Protein AF-A0AAD5N7W8-F1 (afdb_monomer)

Foldseek 3Di:
DPPVVVVVVVVVVVVPDDDCPDPPDPDPDDPLRVLCVVLVVVVVVDVLEAEEEACVAPNCDPVVSNHCVCVVPHCVRYPHDPPQLLVVVVVCVVSVVVVGHYDYDYNDVVCVVVND

Solvent-accessible surface area (backbone atoms only — not comparable to full-atom values): 6811 Å² total; per-residue (Å²): 131,72,73,70,58,58,60,54,49,60,59,48,57,76,70,60,81,73,78,76,77,66,78,69,80,84,65,93,65,52,73,51,57,50,52,29,48,55,51,53,53,45,47,70,73,34,88,52,35,29,42,37,20,57,47,36,26,96,62,26,16,92,81,50,41,42,52,65,47,28,82,73,60,32,70,91,32,27,33,64,43,73,102,41,58,42,59,54,51,52,48,39,54,52,39,39,75,74,70,36,44,61,44,79,50,68,95,46,78,79,52,54,70,66,48,112

Mean predicted aligned error: 13.5 Å

pLDDT: mean 72.74, std 16.16, range [38.75, 92.56]

Structure (mmCIF, N/CA/C/O backbone):
data_AF-A0AAD5N7W8-F1
#
_entry.id   AF-A0AAD5N7W8-F1
#
loop_
_atom_site.group_PDB
_atom_site.id
_atom_site.type_symbol
_atom_site.label_atom_id
_atom_site.label_alt_id
_atom_site.label_comp_id
_atom_site.label_asym_id
_atom_site.label_entity_id
_atom_site.label_seq_id
_atom_site.pdbx_PDB_ins_code
_atom_site.Cartn_x
_atom_site.Cartn_y
_atom_site.Cartn_z
_atom_site.occupancy
_atom_site.B_iso_or_equiv
_atom_site.auth_seq_id
_atom_site.auth_comp_id
_atom_site.auth_asym_id
_atom_site.auth_atom_id
_atom_site.pdbx_PDB_model_num
ATOM 1 N N . MET A 1 1 ? -25.990 48.735 -13.768 1.00 51.66 1 MET A N 1
ATOM 2 C CA . MET A 1 1 ? -26.069 49.042 -12.318 1.00 51.66 1 MET A CA 1
ATOM 3 C C . MET A 1 1 ? -25.930 47.804 -11.408 1.00 51.66 1 MET A C 1
ATOM 5 O O . MET A 1 1 ? -25.816 47.982 -10.207 1.00 51.66 1 MET A O 1
ATOM 9 N N . ALA A 1 2 ? -25.841 46.571 -11.940 1.00 46.88 2 ALA A N 1
ATOM 10 C CA . ALA A 1 2 ? -25.776 45.332 -11.143 1.00 46.88 2 ALA A CA 1
ATOM 11 C C . ALA A 1 2 ? -24.362 44.887 -10.687 1.00 46.88 2 ALA A C 1
ATOM 13 O O . ALA A 1 2 ? -24.236 44.164 -9.708 1.00 46.88 2 ALA A O 1
ATOM 14 N N . LEU A 1 3 ? -23.282 45.349 -11.328 1.00 42.41 3 LEU A N 1
ATOM 15 C CA . LEU A 1 3 ? -21.916 44.881 -11.018 1.00 42.41 3 LEU A CA 1
ATOM 16 C C . LEU A 1 3 ? -21.254 45.572 -9.810 1.00 42.41 3 LEU A C 1
ATOM 18 O O . LEU A 1 3 ? -20.342 45.014 -9.212 1.00 42.41 3 LEU A O 1
ATOM 22 N N . ARG A 1 4 ? -21.725 46.758 -9.394 1.00 45.25 4 ARG A N 1
ATOM 23 C CA . ARG A 1 4 ? -21.166 47.457 -8.214 1.00 45.25 4 ARG A CA 1
ATOM 24 C C . ARG A 1 4 ? -21.665 46.889 -6.880 1.00 45.25 4 ARG A C 1
ATOM 26 O O . ARG A 1 4 ? -21.000 47.080 -5.867 1.00 45.25 4 ARG A O 1
ATOM 33 N N . ASN A 1 5 ? -22.788 46.168 -6.878 1.00 38.75 5 ASN A N 1
ATOM 34 C CA . ASN A 1 5 ? -23.354 45.585 -5.658 1.00 38.75 5 ASN A CA 1
ATOM 35 C C . ASN A 1 5 ? -22.706 44.249 -5.271 1.00 38.75 5 ASN A C 1
ATOM 37 O O . ASN A 1 5 ? -22.597 43.968 -4.083 1.00 38.75 5 ASN A O 1
ATOM 41 N N . CYS A 1 6 ? -22.194 43.473 -6.232 1.00 45.00 6 CYS A N 1
ATOM 42 C CA . CYS A 1 6 ? -21.524 42.203 -5.934 1.00 45.00 6 CYS A CA 1
ATOM 43 C C . CYS A 1 6 ? -20.206 42.413 -5.163 1.00 45.00 6 CYS A C 1
ATOM 45 O O . CYS A 1 6 ? -19.886 41.668 -4.244 1.00 45.00 6 CYS A O 1
ATOM 47 N N . MET A 1 7 ? -19.463 43.477 -5.485 1.00 46.81 7 MET A N 1
ATOM 48 C CA . MET A 1 7 ? -18.146 43.737 -4.891 1.00 46.81 7 MET A CA 1
ATOM 49 C C . MET A 1 7 ? -18.230 44.287 -3.456 1.00 46.81 7 MET A C 1
ATOM 51 O O . MET A 1 7 ? -17.344 44.031 -2.646 1.00 46.81 7 MET A O 1
ATOM 55 N N . ARG A 1 8 ? -19.315 44.996 -3.103 1.00 48.53 8 ARG A N 1
ATOM 56 C CA . ARG A 1 8 ? -19.573 45.415 -1.711 1.00 48.53 8 ARG A CA 1
ATOM 57 C C . ARG A 1 8 ? -19.991 44.253 -0.813 1.00 48.53 8 ARG A C 1
ATOM 59 O O . ARG A 1 8 ? -19.653 44.281 0.364 1.00 48.53 8 ARG A O 1
ATOM 66 N N . PHE A 1 9 ? -20.677 43.252 -1.365 1.00 44.78 9 PHE A N 1
ATOM 67 C CA . PHE A 1 9 ? -21.088 42.062 -0.622 1.00 44.78 9 PHE A CA 1
ATOM 68 C C . PHE A 1 9 ? -19.856 41.262 -0.161 1.00 44.78 9 PHE A C 1
ATOM 70 O O . PHE A 1 9 ? -19.628 41.128 1.035 1.00 44.78 9 PHE A O 1
ATOM 77 N N . VAL A 1 10 ? -18.941 40.934 -1.087 1.00 55.44 10 VAL A N 1
ATOM 78 C CA . VAL A 1 10 ? -17.695 40.197 -0.772 1.00 55.44 10 VAL A CA 1
ATOM 79 C C . VAL A 1 10 ? -16.832 40.902 0.287 1.00 55.44 10 VAL A C 1
ATOM 81 O O . VAL A 1 10 ? -16.270 40.258 1.171 1.00 55.44 10 VAL A O 1
ATOM 84 N N . VAL A 1 11 ? -16.725 42.235 0.232 1.00 54.94 11 VAL A N 1
ATOM 85 C CA . VAL A 1 11 ? -15.929 43.005 1.209 1.00 54.94 11 VAL A CA 1
ATOM 86 C C . VAL A 1 11 ? -16.609 43.072 2.586 1.00 54.94 11 VAL A C 1
ATOM 88 O O . VAL A 1 11 ? -15.919 43.210 3.597 1.00 54.94 11 VAL A O 1
ATOM 91 N N . SER A 1 12 ? -17.940 42.953 2.644 1.00 43.91 12 SER A N 1
ATOM 92 C CA . SER A 1 12 ? -18.703 42.931 3.895 1.00 43.91 12 SER A CA 1
ATOM 93 C C . SER A 1 12 ? -18.526 41.606 4.646 1.00 43.91 12 SER A C 1
ATOM 95 O O . SER A 1 12 ? -18.186 41.641 5.829 1.00 43.91 12 SER A O 1
ATOM 97 N N . GLU A 1 13 ? -18.644 40.450 3.975 1.00 48.38 13 GLU A N 1
ATOM 98 C CA . GLU A 1 13 ? -18.424 39.135 4.614 1.00 48.38 13 GLU A CA 1
ATOM 99 C C . GLU A 1 13 ? -16.988 38.945 5.131 1.00 48.38 13 GLU A C 1
ATOM 101 O O . GLU A 1 13 ? -16.782 38.300 6.159 1.00 48.38 13 GLU A O 1
ATOM 106 N N . LEU A 1 14 ? -15.987 39.543 4.475 1.00 52.72 14 LEU A N 1
ATOM 107 C CA . LEU A 1 14 ? -14.594 39.506 4.943 1.00 52.72 14 LEU A CA 1
ATOM 108 C C . LEU A 1 14 ? -14.370 40.267 6.260 1.00 52.72 14 LEU A C 1
ATOM 110 O O . LEU A 1 14 ? -13.369 40.031 6.937 1.00 52.72 14 LEU A O 1
ATOM 114 N N . ARG A 1 15 ? -15.273 41.184 6.632 1.00 52.69 15 ARG A N 1
ATOM 115 C CA . ARG A 1 15 ? -15.162 41.978 7.867 1.00 52.69 15 ARG A CA 1
ATOM 116 C C . ARG A 1 15 ? -15.969 41.412 9.031 1.00 52.69 15 ARG A C 1
ATOM 118 O O . ARG A 1 15 ? -15.644 41.717 10.176 1.00 52.69 15 ARG A O 1
ATOM 125 N N . SER A 1 16 ? -16.963 40.566 8.779 1.00 53.69 16 SER A N 1
ATOM 126 C CA . SER A 1 16 ? -17.805 39.977 9.822 1.00 53.69 16 SER A CA 1
ATOM 127 C C . SER A 1 16 ? -17.514 38.488 1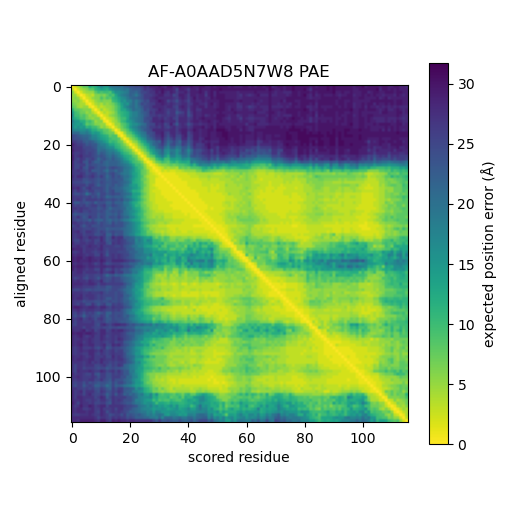0.023 1.00 53.69 16 SER A C 1
ATOM 129 O O . SER A 1 16 ? -18.267 37.627 9.583 1.00 53.69 16 SER A O 1
ATOM 131 N N . GLY A 1 17 ? -16.425 38.195 10.741 1.00 53.44 17 GLY A N 1
ATOM 132 C CA . GLY A 1 17 ? -16.410 37.119 11.743 1.00 53.44 17 GLY A CA 1
ATOM 133 C C . GLY A 1 17 ? -16.734 35.690 11.290 1.00 53.44 17 GLY A C 1
ATOM 134 O O . GLY A 1 17 ? -17.332 34.941 12.060 1.00 53.44 17 GLY A O 1
ATOM 135 N N . GLY A 1 18 ? -16.318 35.282 10.091 1.00 42.72 18 GLY A N 1
ATOM 136 C CA . GLY A 1 18 ? -16.358 33.879 9.676 1.00 42.72 18 GLY A CA 1
ATOM 137 C C . GLY A 1 18 ? -15.372 33.042 10.493 1.00 42.72 18 GLY A C 1
ATOM 138 O O . GLY A 1 18 ? -14.161 33.132 10.298 1.00 42.72 18 GLY A O 1
ATOM 139 N N . SER A 1 19 ? -15.902 32.259 11.433 1.00 50.56 19 SER A N 1
ATOM 140 C CA . SER A 1 19 ? -15.192 31.268 12.245 1.00 50.56 19 SER A CA 1
ATOM 141 C C . SER A 1 19 ? -14.129 30.528 11.425 1.00 50.56 19 SER A C 1
ATOM 143 O O . SER A 1 19 ? -14.443 29.745 10.527 1.00 50.56 19 SER A O 1
ATOM 145 N N . ARG A 1 20 ? -12.853 30.775 11.750 1.00 48.44 20 ARG A N 1
ATOM 146 C CA . ARG A 1 20 ? -11.735 29.936 11.319 1.00 48.44 20 ARG A CA 1
ATOM 147 C C . ARG A 1 20 ? -11.934 28.570 11.972 1.00 48.44 20 ARG A C 1
ATOM 149 O O . ARG A 1 20 ? -11.420 28.331 13.063 1.00 48.44 20 ARG A O 1
ATOM 156 N N . ARG A 1 21 ? -12.670 27.663 11.326 1.00 50.12 21 ARG A N 1
ATOM 157 C CA . ARG A 1 21 ? -12.418 26.235 11.540 1.00 50.12 21 ARG A CA 1
ATOM 158 C C . ARG A 1 21 ? -10.972 26.034 11.119 1.00 50.12 21 ARG A C 1
ATOM 160 O O . ARG A 1 21 ? -10.651 26.170 9.943 1.00 50.12 21 ARG A O 1
ATOM 167 N N . GLY A 1 22 ? -10.103 25.910 12.117 1.00 41.34 22 GLY A N 1
ATOM 168 C CA . GLY A 1 22 ? -8.668 25.894 11.920 1.00 41.34 22 GLY A CA 1
ATOM 169 C C . GLY A 1 22 ? -8.307 24.841 10.887 1.00 41.34 22 GLY A C 1
ATOM 170 O O . GLY A 1 22 ? -8.680 23.681 11.037 1.00 41.34 22 GLY A O 1
ATOM 171 N N . LEU A 1 23 ? -7.539 25.237 9.870 1.00 56.34 23 LEU A N 1
ATOM 172 C CA . LEU A 1 23 ? -6.513 24.322 9.402 1.00 56.34 23 LEU A CA 1
ATOM 173 C C . LEU A 1 23 ? -5.701 23.995 10.654 1.00 56.34 23 LEU A C 1
ATOM 175 O O . LEU A 1 23 ? -5.057 24.885 11.220 1.00 56.34 23 LEU A O 1
ATOM 179 N N . ALA A 1 24 ? -5.860 22.770 11.158 1.00 54.06 24 ALA A N 1
ATOM 180 C CA . ALA A 1 24 ? -5.012 22.245 12.212 1.00 54.06 24 ALA A CA 1
ATOM 181 C C . ALA A 1 24 ? -3.559 22.563 11.840 1.00 54.06 24 ALA A C 1
ATOM 183 O O . ALA A 1 24 ? -3.213 22.548 10.658 1.00 54.06 24 ALA A O 1
ATOM 184 N N . SER A 1 25 ? -2.777 22.968 12.840 1.00 49.31 25 SER A N 1
ATOM 185 C CA . SER A 1 25 ? -1.414 23.482 12.713 1.00 49.31 25 SER A CA 1
ATOM 186 C C . SER A 1 25 ? -0.679 22.891 11.510 1.00 49.31 25 SER A C 1
ATOM 188 O O . SER A 1 25 ? -0.397 21.697 11.481 1.00 49.31 25 SER A O 1
ATOM 190 N N . ALA A 1 26 ? -0.364 23.728 10.517 1.00 60.59 26 ALA A N 1
ATOM 191 C CA . ALA A 1 26 ? 0.550 23.355 9.446 1.00 60.59 26 ALA A CA 1
ATOM 192 C C . ALA A 1 26 ? 1.938 23.175 10.074 1.00 60.59 26 ALA A C 1
ATOM 194 O O . ALA A 1 26 ? 2.756 24.094 10.109 1.00 60.59 26 ALA A O 1
ATOM 195 N N . GLN A 1 27 ? 2.157 22.014 10.688 1.00 65.69 27 GLN A N 1
ATOM 196 C CA . GLN A 1 27 ? 3.466 21.599 11.144 1.00 65.69 27 GLN A CA 1
ATOM 197 C C . GLN A 1 27 ? 4.335 21.466 9.897 1.00 65.69 27 GLN A C 1
ATOM 199 O O . GLN A 1 27 ? 3.882 20.965 8.868 1.00 65.69 27 GLN A O 1
ATOM 204 N N . ALA A 1 28 ? 5.571 21.952 9.969 1.00 69.56 28 ALA A N 1
ATOM 205 C CA . ALA A 1 28 ? 6.541 21.742 8.907 1.00 69.56 28 ALA A CA 1
ATOM 206 C C . ALA A 1 28 ? 6.869 20.242 8.848 1.00 69.56 28 ALA A C 1
ATOM 208 O O . ALA A 1 28 ? 7.730 19.755 9.576 1.00 69.56 28 ALA A O 1
ATOM 209 N N . LEU A 1 29 ? 6.120 19.506 8.029 1.00 79.38 29 LEU A N 1
ATOM 210 C CA . LEU A 1 29 ? 6.323 18.087 7.779 1.00 79.38 29 LEU A CA 1
ATOM 211 C C . LEU A 1 29 ? 7.257 17.924 6.586 1.00 79.38 29 LEU A C 1
ATOM 213 O O . LEU A 1 29 ? 7.168 18.655 5.596 1.00 79.38 29 LEU A O 1
ATOM 217 N N . THR A 1 30 ? 8.150 16.941 6.665 1.00 87.00 30 THR A N 1
ATOM 218 C CA . THR A 1 30 ? 8.868 16.512 5.466 1.00 87.00 30 THR A CA 1
ATOM 219 C C . THR A 1 30 ? 7.877 15.847 4.511 1.00 87.00 30 THR A C 1
ATOM 221 O O . THR A 1 30 ? 6.892 15.253 4.950 1.00 87.00 30 THR A O 1
ATOM 224 N N . VAL A 1 31 ? 8.136 15.902 3.200 1.00 84.75 31 VAL A N 1
ATOM 225 C CA . VAL A 1 31 ? 7.282 15.220 2.205 1.00 84.75 31 VAL A CA 1
ATOM 226 C C . VAL A 1 31 ? 7.161 13.724 2.522 1.00 84.75 31 VAL A C 1
ATOM 228 O O . VAL A 1 31 ? 6.090 13.148 2.381 1.00 84.75 31 VAL A O 1
ATOM 231 N N . ARG A 1 32 ? 8.231 13.116 3.050 1.00 81.38 32 ARG A N 1
ATOM 232 C CA . ARG A 1 32 ? 8.236 11.727 3.524 1.00 81.38 32 ARG A CA 1
ATOM 233 C C . ARG A 1 32 ? 7.224 11.491 4.647 1.00 81.38 32 ARG A C 1
ATOM 235 O O . ARG A 1 32 ? 6.468 10.529 4.584 1.00 81.38 32 ARG A O 1
ATOM 242 N N . ASP A 1 33 ? 7.212 12.351 5.663 1.00 82.88 33 ASP A N 1
ATOM 243 C CA . ASP A 1 33 ? 6.297 12.206 6.802 1.00 82.88 33 ASP A CA 1
ATOM 244 C C . ASP A 1 33 ? 4.845 12.486 6.397 1.00 82.88 33 ASP A C 1
ATOM 246 O O . ASP A 1 33 ? 3.937 11.820 6.884 1.00 82.88 33 ASP A O 1
ATOM 250 N N . ALA A 1 34 ? 4.627 13.417 5.464 1.00 86.06 34 ALA A N 1
ATOM 251 C CA . ALA A 1 34 ? 3.304 13.685 4.909 1.00 86.06 34 ALA A CA 1
ATOM 252 C C . ALA A 1 34 ? 2.753 12.480 4.123 1.00 86.06 34 ALA A C 1
ATOM 254 O O . ALA A 1 34 ? 1.592 12.116 4.297 1.00 86.06 34 ALA A O 1
ATOM 255 N N . LEU A 1 35 ? 3.585 11.825 3.302 1.00 85.94 35 LEU A N 1
ATOM 256 C CA . LEU A 1 35 ? 3.198 10.606 2.580 1.00 85.94 35 LEU A CA 1
ATOM 257 C C . LEU A 1 35 ? 2.909 9.443 3.536 1.00 85.94 35 LEU A C 1
ATOM 259 O O . LEU A 1 35 ? 1.915 8.747 3.358 1.00 85.94 35 LEU A O 1
ATOM 263 N N . ASN A 1 36 ? 3.733 9.261 4.572 1.00 88.69 36 ASN A N 1
ATOM 264 C CA . ASN A 1 36 ? 3.498 8.234 5.587 1.00 88.69 36 ASN A CA 1
ATOM 265 C C . ASN A 1 36 ? 2.159 8.445 6.314 1.00 88.69 36 ASN A C 1
ATOM 267 O O . ASN A 1 36 ? 1.400 7.493 6.460 1.00 88.69 36 ASN A O 1
ATOM 271 N N . GLN A 1 37 ? 1.845 9.685 6.710 1.00 88.19 37 GLN A N 1
ATOM 272 C CA . GLN A 1 37 ? 0.567 10.017 7.352 1.00 88.19 37 GLN A CA 1
ATOM 273 C C . GLN A 1 37 ? -0.620 9.744 6.427 1.00 88.19 37 GLN A C 1
ATOM 275 O O . GLN A 1 37 ? -1.578 9.108 6.851 1.00 88.19 37 GLN A O 1
ATOM 280 N N . ALA A 1 38 ? -0.535 10.149 5.157 1.00 88.75 38 ALA A N 1
ATOM 281 C CA . ALA A 1 38 ? -1.597 9.891 4.186 1.00 88.75 38 ALA A CA 1
ATOM 282 C C . ALA A 1 38 ? -1.843 8.385 3.981 1.00 88.75 38 ALA A C 1
ATOM 284 O O . ALA A 1 38 ? -2.989 7.939 3.939 1.00 88.75 38 ALA A O 1
ATOM 285 N N . LEU A 1 39 ? -0.773 7.587 3.891 1.00 88.69 39 LEU A N 1
ATOM 286 C CA . LEU A 1 39 ? -0.880 6.129 3.802 1.00 88.69 39 LEU A CA 1
ATOM 287 C C . LEU A 1 39 ? -1.484 5.528 5.072 1.00 88.69 39 LEU A C 1
ATOM 289 O O . LEU A 1 39 ? -2.333 4.644 4.982 1.00 88.69 39 LEU A O 1
ATOM 293 N N . ASP A 1 40 ? -1.071 6.008 6.245 1.00 90.81 40 ASP A N 1
ATOM 294 C CA . ASP A 1 40 ? -1.591 5.527 7.522 1.00 90.81 40 ASP A CA 1
ATOM 295 C C . ASP A 1 40 ? -3.093 5.812 7.677 1.00 90.81 40 ASP A C 1
ATOM 297 O O . ASP A 1 40 ? -3.853 4.936 8.093 1.00 90.81 40 ASP A O 1
ATOM 301 N N . GLU A 1 41 ? -3.531 7.011 7.292 1.00 91.25 41 GLU A N 1
ATOM 302 C CA . GLU A 1 41 ? -4.938 7.415 7.319 1.00 91.25 41 GLU A CA 1
ATOM 303 C C . GLU A 1 41 ? -5.802 6.543 6.399 1.00 91.25 41 GLU A C 1
ATOM 305 O O . GLU A 1 41 ? -6.853 6.056 6.826 1.00 91.25 41 GLU A O 1
ATOM 310 N N . GLU A 1 42 ? -5.357 6.280 5.167 1.00 91.75 42 GLU A N 1
ATOM 311 C CA . GLU A 1 42 ? -6.115 5.449 4.223 1.00 91.75 42 GLU A CA 1
ATOM 312 C C . GLU A 1 42 ? -6.107 3.961 4.604 1.00 91.75 42 GLU A C 1
ATOM 314 O O . GLU A 1 42 ? -7.145 3.301 4.513 1.00 91.75 42 GLU A O 1
ATOM 319 N N . LEU A 1 43 ? -4.985 3.433 5.109 1.00 89.81 43 LEU A N 1
ATOM 320 C CA . LEU A 1 43 ? -4.909 2.059 5.622 1.00 89.81 43 LEU A CA 1
ATOM 321 C C . LEU A 1 43 ? -5.824 1.847 6.837 1.00 89.81 43 LEU A C 1
ATOM 323 O O . LEU A 1 43 ? -6.406 0.766 6.994 1.00 89.81 43 LEU A O 1
ATOM 327 N N . GLN A 1 44 ? -5.969 2.871 7.680 1.00 91.88 44 GLN A N 1
ATOM 328 C CA . GLN A 1 44 ? -6.889 2.854 8.813 1.00 91.88 44 GLN A CA 1
ATOM 329 C C . GLN A 1 44 ? -8.353 2.983 8.374 1.00 91.88 44 GLN A C 1
ATOM 331 O O . GLN A 1 44 ? -9.230 2.356 8.972 1.00 91.88 44 GLN A O 1
ATOM 336 N N . ARG A 1 45 ? -8.625 3.809 7.360 1.00 92.50 45 ARG A N 1
ATOM 337 C CA .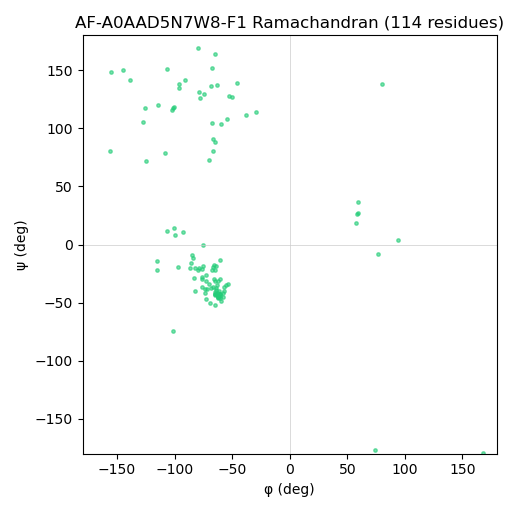 ARG A 1 45 ? -9.979 4.119 6.886 1.00 92.50 45 ARG A CA 1
ATOM 338 C C . ARG A 1 45 ? -10.617 2.968 6.115 1.00 92.50 45 ARG A C 1
ATOM 340 O O . ARG A 1 45 ? -11.814 2.732 6.283 1.00 92.50 45 ARG A O 1
ATOM 347 N N . ASP A 1 46 ? -9.854 2.293 5.261 1.00 92.00 46 ASP A N 1
ATOM 348 C CA . ASP A 1 46 ? -10.377 1.266 4.362 1.00 92.00 46 ASP A CA 1
ATOM 349 C C . ASP A 1 46 ? -9.608 -0.056 4.526 1.00 92.00 46 ASP A C 1
ATOM 351 O O . ASP A 1 46 ? -8.404 -0.112 4.254 1.00 92.00 46 ASP A O 1
ATOM 355 N N . PRO A 1 47 ? -10.277 -1.148 4.949 1.00 90.25 47 PRO A N 1
ATOM 356 C CA . PRO A 1 47 ? -9.631 -2.448 5.116 1.00 90.25 47 PRO A CA 1
ATOM 357 C C . PRO A 1 47 ? -9.150 -3.066 3.795 1.00 90.25 47 PRO A C 1
ATOM 359 O O . PRO A 1 47 ? -8.305 -3.957 3.829 1.00 90.25 47 PRO A O 1
ATOM 362 N N . ASN A 1 48 ? -9.651 -2.601 2.646 1.00 91.19 48 ASN A N 1
ATOM 363 C CA . ASN A 1 48 ? -9.269 -3.104 1.325 1.00 91.19 48 ASN A CA 1
ATOM 364 C C . ASN A 1 48 ? -8.001 -2.442 0.769 1.00 91.19 48 ASN A C 1
ATOM 366 O O . ASN A 1 48 ? -7.499 -2.872 -0.272 1.00 91.19 48 ASN A O 1
ATOM 370 N N . VAL A 1 49 ? -7.500 -1.383 1.417 1.00 92.56 49 VAL A N 1
ATOM 371 C CA . VAL A 1 49 ? -6.256 -0.715 1.014 1.00 92.56 49 VAL A CA 1
ATOM 372 C C . VAL A 1 49 ? -5.072 -1.531 1.498 1.00 92.56 49 VAL A C 1
ATOM 374 O O . VAL A 1 49 ? -5.026 -1.880 2.666 1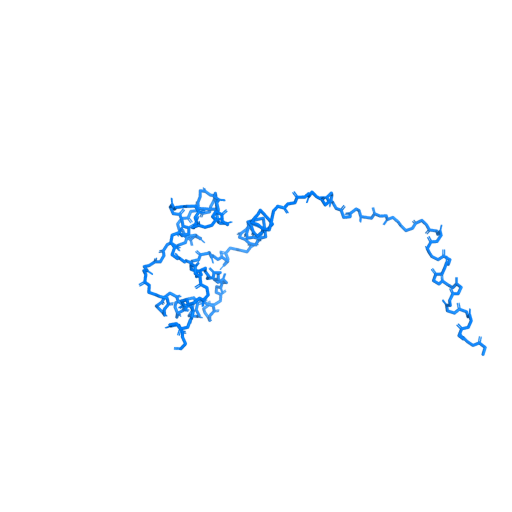.00 92.56 49 VAL A O 1
ATOM 377 N N . PHE A 1 50 ? -4.089 -1.828 0.664 1.00 90.19 50 PHE A N 1
ATOM 378 C CA . PHE A 1 50 ? -2.863 -2.488 1.119 1.00 90.19 50 PHE A CA 1
ATOM 379 C C . PHE A 1 50 ? -1.669 -1.975 0.320 1.00 90.19 50 PHE A C 1
ATOM 381 O O . PHE A 1 50 ? -1.831 -1.563 -0.824 1.00 90.19 50 PHE A O 1
ATOM 388 N N . LEU A 1 51 ? -0.489 -1.961 0.931 1.00 89.12 51 LEU A N 1
ATOM 389 C CA . LEU A 1 51 ? 0.763 -1.553 0.306 1.00 89.12 51 LEU A CA 1
ATOM 390 C C . LEU A 1 51 ? 1.506 -2.791 -0.194 1.00 89.12 51 LEU A C 1
ATOM 392 O O . LEU A 1 51 ? 1.637 -3.772 0.539 1.00 89.12 51 LEU A O 1
ATOM 396 N N . MET A 1 52 ? 2.015 -2.728 -1.418 1.00 86.31 52 MET A N 1
ATOM 397 C CA . MET A 1 52 ? 2.862 -3.760 -2.003 1.00 86.31 52 MET A CA 1
ATOM 398 C C . MET A 1 52 ? 4.020 -3.139 -2.777 1.00 86.31 52 MET A C 1
ATOM 400 O O . MET A 1 52 ? 3.841 -2.125 -3.451 1.00 86.31 52 MET A O 1
ATOM 404 N N . GLY A 1 53 ? 5.194 -3.747 -2.684 1.00 82.19 53 GLY A N 1
ATOM 405 C CA . GLY A 1 53 ? 6.386 -3.280 -3.381 1.00 82.19 53 GLY A CA 1
ATOM 406 C C . GLY A 1 53 ? 7.646 -3.972 -2.884 1.00 82.19 53 GLY A C 1
ATOM 407 O O . GLY A 1 53 ? 7.607 -4.829 -1.999 1.00 82.19 53 GLY A O 1
ATOM 408 N N . GLU A 1 54 ? 8.777 -3.597 -3.463 1.00 75.88 54 GLU A N 1
ATOM 409 C CA . GLU A 1 54 ? 10.076 -4.139 -3.073 1.00 75.88 54 GLU A CA 1
ATOM 410 C C . GLU A 1 54 ? 10.560 -3.489 -1.772 1.00 75.88 54 GLU A C 1
ATOM 412 O O . GLU A 1 54 ? 10.649 -2.265 -1.673 1.00 75.88 54 GLU A O 1
ATOM 417 N N . GLU A 1 55 ? 10.887 -4.315 -0.775 1.00 74.44 55 GLU A N 1
ATOM 418 C CA . GLU A 1 55 ? 11.455 -3.890 0.517 1.00 74.44 55 GLU A CA 1
ATOM 419 C C . GLU A 1 55 ? 10.574 -2.904 1.324 1.00 74.44 55 GLU A C 1
ATOM 421 O O . GLU A 1 55 ? 11.068 -2.117 2.139 1.00 74.44 55 GLU A O 1
ATOM 426 N N . VAL A 1 56 ? 9.253 -2.944 1.138 1.00 69.12 56 VAL A N 1
ATOM 427 C CA . VAL A 1 56 ? 8.288 -2.057 1.812 1.00 69.12 56 VAL A CA 1
ATOM 428 C C . VAL A 1 56 ? 7.953 -2.480 3.245 1.00 69.12 56 VAL A C 1
ATOM 430 O O . VAL A 1 56 ? 7.499 -1.635 4.025 1.00 69.12 56 VAL A O 1
ATOM 433 N N . ALA A 1 57 ? 8.152 -3.756 3.597 1.00 64.12 57 ALA A N 1
ATOM 434 C CA . ALA A 1 57 ? 7.665 -4.361 4.835 1.00 64.12 57 ALA A CA 1
ATOM 435 C C . ALA A 1 57 ? 8.763 -4.493 5.904 1.00 64.12 57 ALA A C 1
ATOM 437 O O . ALA A 1 57 ? 8.795 -3.709 6.857 1.00 64.12 57 ALA A O 1
ATOM 438 N N . LEU A 1 58 ? 9.692 -5.445 5.763 1.00 61.06 58 LEU A N 1
ATOM 439 C CA . LEU A 1 58 ? 10.705 -5.714 6.800 1.00 61.06 58 LEU A CA 1
ATOM 440 C C . LEU A 1 58 ? 11.824 -4.664 6.858 1.00 61.06 58 LEU A C 1
ATOM 442 O O . LEU A 1 58 ? 12.510 -4.554 7.876 1.00 61.06 58 LEU A O 1
ATOM 446 N N . TYR A 1 59 ? 11.995 -3.883 5.791 1.00 60.34 59 TYR A N 1
ATOM 447 C CA . TYR A 1 59 ? 13.055 -2.881 5.674 1.00 60.34 59 TYR A CA 1
ATOM 448 C C . TYR A 1 59 ? 12.586 -1.442 5.976 1.00 60.34 59 TYR A C 1
ATOM 450 O O . TYR A 1 59 ? 13.345 -0.492 5.794 1.00 60.34 59 TYR A O 1
ATOM 458 N N . ASP A 1 60 ? 11.346 -1.264 6.464 1.00 61.06 60 ASP A N 1
ATOM 459 C CA . ASP A 1 60 ? 10.705 0.048 6.697 1.00 61.06 60 ASP A CA 1
ATOM 460 C C . ASP A 1 60 ? 10.623 0.942 5.427 1.00 61.06 60 ASP A C 1
ATOM 462 O O . ASP A 1 60 ? 10.421 2.158 5.537 1.00 61.06 60 ASP A O 1
ATOM 466 N N . GLY A 1 61 ? 10.757 0.354 4.229 1.00 58.19 61 GLY A N 1
ATOM 467 C CA . GLY A 1 61 ? 10.808 1.040 2.936 1.00 58.19 61 GLY A CA 1
ATOM 468 C C . GLY A 1 61 ? 12.186 1.633 2.623 1.00 58.19 61 GLY A C 1
ATOM 469 O O . GLY A 1 61 ? 12.801 2.292 3.468 1.00 58.19 61 GLY A O 1
ATOM 470 N N . ALA A 1 62 ? 12.650 1.494 1.376 1.00 58.62 62 ALA A N 1
ATOM 471 C CA . ALA A 1 62 ? 13.960 1.987 0.921 1.00 58.62 62 ALA A CA 1
ATOM 472 C C . ALA A 1 62 ? 14.188 3.489 1.218 1.00 58.62 62 ALA A C 1
ATOM 474 O O . ALA A 1 62 ? 15.291 3.913 1.573 1.00 58.62 62 ALA A O 1
ATOM 475 N N . TYR A 1 63 ? 13.119 4.293 1.163 1.00 59.09 63 TYR A N 1
ATOM 476 C CA . TYR A 1 63 ? 13.131 5.730 1.478 1.00 59.09 63 TYR A CA 1
ATOM 477 C C . TYR A 1 63 ? 12.463 6.088 2.813 1.00 59.09 63 TYR A C 1
ATOM 479 O O . TYR A 1 63 ? 12.234 7.267 3.102 1.00 59.09 63 TYR A O 1
ATOM 487 N N . LYS A 1 64 ? 12.156 5.093 3.654 1.00 69.69 64 LYS A N 1
ATOM 488 C CA . LYS A 1 64 ? 11.466 5.258 4.944 1.00 69.69 64 LYS A CA 1
ATOM 489 C C . LYS A 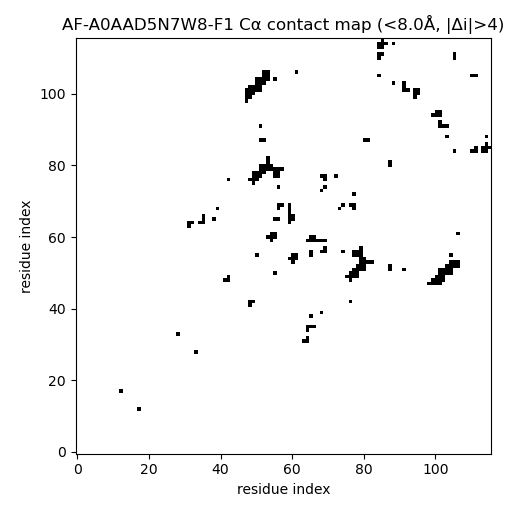1 64 ? 10.082 5.907 4.831 1.00 69.69 64 LYS A C 1
ATOM 491 O O . LYS A 1 64 ? 9.646 6.573 5.774 1.00 69.69 64 LYS A O 1
ATOM 496 N N . VAL A 1 65 ? 9.413 5.778 3.684 1.00 73.00 65 VAL A N 1
ATOM 497 C CA . VAL A 1 65 ? 8.056 6.309 3.456 1.00 73.00 65 VAL A CA 1
ATOM 498 C C . VAL A 1 65 ? 7.012 5.422 4.137 1.00 73.00 65 VAL A C 1
ATOM 500 O O . VAL A 1 65 ? 6.082 5.945 4.738 1.00 73.00 65 VAL A O 1
ATOM 503 N N . SER A 1 66 ? 7.207 4.101 4.156 1.00 75.06 66 SER A N 1
ATOM 504 C CA . SER A 1 66 ? 6.314 3.127 4.802 1.00 75.06 66 SER A CA 1
ATOM 505 C C . SER A 1 66 ? 6.691 2.788 6.254 1.00 75.06 66 SER A C 1
ATOM 507 O O . SER A 1 66 ? 6.128 1.868 6.852 1.00 75.06 66 SER A O 1
ATOM 509 N N . LYS A 1 67 ? 7.621 3.547 6.852 1.00 78.12 67 LYS A N 1
ATOM 510 C CA . LYS A 1 67 ? 8.177 3.275 8.183 1.00 78.12 67 LYS A CA 1
ATOM 511 C C . LYS A 1 67 ? 7.083 3.040 9.230 1.00 78.12 67 LYS A C 1
ATOM 513 O O . LYS A 1 67 ? 6.216 3.891 9.434 1.00 78.12 67 LYS A O 1
ATOM 518 N N . GLY A 1 68 ? 7.168 1.915 9.938 1.00 81.00 68 GLY A N 1
ATOM 519 C CA . GLY A 1 68 ? 6.260 1.560 11.032 1.00 81.00 68 GLY A CA 1
ATOM 520 C C . GLY A 1 68 ? 4.873 1.058 10.610 1.00 81.00 68 GLY A C 1
ATOM 521 O O . GLY A 1 68 ? 4.152 0.544 11.470 1.00 81.00 68 GLY A O 1
ATOM 522 N N . LEU A 1 69 ? 4.508 1.125 9.322 1.00 82.44 69 LEU A N 1
ATOM 523 C CA . LEU A 1 69 ? 3.218 0.620 8.832 1.00 82.44 69 LEU A CA 1
ATOM 524 C C . LEU A 1 69 ? 3.151 -0.908 8.914 1.00 82.44 69 LEU A C 1
ATOM 526 O O . LEU A 1 69 ? 2.124 -1.450 9.322 1.00 82.44 69 LEU A O 1
ATOM 530 N N . PHE A 1 70 ? 4.259 -1.605 8.634 1.00 83.06 70 PHE A N 1
ATOM 531 C CA . PHE A 1 70 ? 4.339 -3.063 8.769 1.00 83.06 70 PHE A CA 1
ATOM 532 C C . PHE A 1 70 ? 4.031 -3.522 10.197 1.00 83.06 70 PHE A C 1
ATOM 534 O O . PHE A 1 70 ? 3.218 -4.414 10.416 1.00 83.06 70 PHE A O 1
ATOM 541 N N . LYS A 1 71 ? 4.603 -2.846 11.198 1.00 83.00 71 LYS A N 1
ATOM 542 C CA . LYS A 1 71 ? 4.346 -3.156 12.610 1.00 83.00 71 LYS A CA 1
ATOM 543 C C . LYS A 1 71 ? 2.896 -2.870 13.027 1.00 83.00 71 LYS A C 1
ATOM 545 O O . LYS A 1 71 ? 2.399 -3.522 13.942 1.00 83.00 71 LYS A O 1
ATOM 550 N N . LYS A 1 72 ? 2.238 -1.889 12.398 1.00 86.12 72 LYS A N 1
ATOM 551 C CA . LYS A 1 72 ? 0.864 -1.472 12.725 1.00 86.12 72 LYS A CA 1
ATOM 552 C C . LYS A 1 72 ? -0.196 -2.367 12.073 1.00 86.12 72 LYS A C 1
ATOM 554 O O . LYS A 1 72 ? -1.185 -2.681 12.729 1.00 86.12 72 LYS A O 1
ATOM 559 N N . TYR A 1 73 ? 0.008 -2.777 10.820 1.00 87.38 73 TYR A N 1
ATOM 560 C CA . TYR A 1 73 ? -1.007 -3.479 10.021 1.00 87.38 73 TYR A CA 1
ATOM 561 C C . TYR A 1 73 ? -0.650 -4.924 9.645 1.00 87.38 73 TYR A C 1
ATOM 563 O O . TYR A 1 73 ? -1.534 -5.681 9.243 1.00 87.38 73 TYR A O 1
ATOM 571 N N . GLY A 1 74 ? 0.611 -5.324 9.810 1.00 85.69 74 GLY A N 1
ATOM 572 C CA . GLY A 1 74 ? 1.091 -6.679 9.559 1.00 85.69 74 GLY A CA 1
ATOM 573 C C . GLY A 1 74 ? 1.218 -7.056 8.081 1.00 85.69 74 GLY A C 1
ATOM 574 O O . GLY A 1 74 ? 0.961 -6.270 7.167 1.00 85.69 74 GLY A O 1
ATOM 575 N N . GLU A 1 75 ? 1.591 -8.317 7.868 1.00 84.12 75 GLU A N 1
ATOM 576 C CA . GLU A 1 75 ? 1.934 -8.909 6.565 1.00 84.12 75 GLU A CA 1
ATOM 577 C C . GLU A 1 75 ? 0.764 -8.967 5.574 1.00 84.12 75 GLU A C 1
ATOM 579 O O . GLU A 1 75 ? 0.976 -9.027 4.371 1.00 84.12 75 GLU A O 1
ATOM 584 N N . GLN A 1 76 ? -0.485 -8.927 6.048 1.00 84.12 76 GLN A N 1
ATOM 585 C CA . GLN A 1 76 ? -1.658 -8.952 5.162 1.00 84.12 76 GLN A CA 1
ATOM 586 C C . GLN A 1 76 ? -1.912 -7.613 4.463 1.00 84.12 76 GLN A C 1
ATOM 588 O O . GLN A 1 76 ? -2.635 -7.561 3.471 1.00 84.12 76 GLN A O 1
ATOM 593 N N . ARG A 1 77 ? -1.376 -6.521 5.015 1.00 87.62 77 ARG A N 1
ATOM 594 C CA . ARG A 1 77 ? -1.644 -5.155 4.550 1.00 87.62 77 ARG A CA 1
ATOM 595 C C . ARG A 1 77 ? -0.406 -4.479 3.986 1.00 87.62 77 ARG A C 1
ATOM 597 O O . ARG A 1 77 ? -0.561 -3.531 3.228 1.00 87.62 77 ARG A O 1
ATOM 604 N N . ILE A 1 78 ? 0.785 -4.939 4.356 1.00 87.75 78 ILE A N 1
ATOM 605 C CA . ILE A 1 78 ? 2.067 -4.447 3.857 1.00 87.75 78 ILE A CA 1
ATOM 606 C C . ILE A 1 78 ? 2.850 -5.667 3.363 1.00 87.75 78 ILE A C 1
ATOM 608 O O . ILE A 1 78 ? 3.311 -6.472 4.174 1.00 87.75 78 ILE A O 1
ATOM 612 N N . VAL A 1 79 ? 2.939 -5.821 2.043 1.00 84.25 79 VAL A N 1
ATOM 613 C CA . VAL A 1 79 ? 3.428 -7.037 1.379 1.00 84.25 79 VAL A CA 1
ATOM 614 C C . VAL A 1 79 ? 4.734 -6.747 0.645 1.00 84.25 79 VAL A C 1
ATOM 616 O O . VAL A 1 79 ? 4.754 -5.940 -0.284 1.00 84.25 79 VAL A O 1
ATOM 619 N N . ASP A 1 80 ? 5.803 -7.446 1.025 1.00 83.56 80 ASP A N 1
ATOM 620 C CA . ASP A 1 80 ? 7.055 -7.448 0.264 1.00 83.56 80 ASP A CA 1
ATOM 621 C C . ASP A 1 80 ? 6.903 -8.297 -1.005 1.00 83.56 80 ASP A C 1
ATOM 623 O O . ASP A 1 80 ? 6.460 -9.450 -0.958 1.00 83.56 80 ASP A O 1
ATOM 627 N N . THR A 1 81 ? 7.284 -7.732 -2.148 1.00 82.19 81 THR A N 1
ATOM 628 C CA . THR A 1 81 ? 7.254 -8.410 -3.449 1.00 82.19 81 THR A CA 1
ATOM 629 C C . THR A 1 81 ? 8.667 -8.773 -3.916 1.00 82.19 81 THR A C 1
ATOM 631 O O . THR A 1 81 ? 9.623 -8.076 -3.571 1.00 82.19 81 THR A O 1
ATOM 634 N N . PRO A 1 82 ? 8.838 -9.853 -4.705 1.00 77.25 82 PRO A N 1
ATOM 635 C CA . PRO A 1 82 ? 10.118 -10.147 -5.351 1.00 77.25 82 PRO A CA 1
ATOM 636 C C . PRO A 1 82 ? 10.490 -9.062 -6.377 1.00 77.25 82 PRO A C 1
ATOM 638 O O . PRO A 1 82 ? 9.613 -8.317 -6.815 1.00 77.25 82 PRO A O 1
ATOM 641 N N . ILE A 1 83 ? 11.768 -9.031 -6.791 1.00 74.25 83 ILE A N 1
ATOM 642 C CA . ILE A 1 83 ? 12.326 -8.096 -7.792 1.00 74.25 83 ILE A CA 1
ATOM 643 C C . ILE A 1 83 ? 11.777 -8.429 -9.185 1.00 74.25 83 ILE A C 1
ATOM 645 O O . ILE A 1 83 ? 12.413 -9.118 -9.988 1.00 74.25 83 ILE A O 1
ATOM 649 N N . THR A 1 84 ? 10.510 -8.112 -9.418 1.00 73.06 84 THR A N 1
ATOM 650 C CA . THR A 1 84 ? 9.780 -8.431 -10.648 1.00 73.06 84 THR A CA 1
ATOM 651 C C . THR A 1 84 ? 8.621 -7.455 -10.808 1.00 73.06 84 THR A C 1
ATOM 653 O O . THR A 1 84 ? 7.462 -7.765 -10.513 1.00 73.06 84 THR A O 1
ATOM 656 N N . GLU A 1 85 ? 8.946 -6.273 -11.312 1.00 72.31 85 GLU A N 1
ATOM 657 C CA . GLU A 1 85 ? 8.070 -5.108 -11.423 1.00 72.31 85 GLU A CA 1
ATOM 658 C C . GLU A 1 85 ? 6.814 -5.388 -12.244 1.00 72.31 85 GLU A C 1
ATOM 660 O O . GLU A 1 85 ? 5.708 -5.053 -11.823 1.00 72.31 85 GLU A O 1
ATOM 665 N N . MET A 1 86 ? 6.952 -6.113 -13.355 1.00 74.88 86 MET A N 1
ATOM 666 C CA . MET A 1 86 ? 5.812 -6.547 -14.169 1.00 74.88 86 MET A CA 1
ATOM 667 C C . MET A 1 86 ? 4.885 -7.515 -13.412 1.00 74.88 86 MET A C 1
ATOM 669 O O . MET A 1 86 ? 3.662 -7.466 -13.548 1.00 74.88 86 MET A O 1
ATOM 673 N N . GLY A 1 87 ? 5.457 -8.399 -12.591 1.00 75.88 87 GLY A N 1
ATOM 674 C CA . GLY A 1 87 ? 4.714 -9.437 -11.880 1.00 75.88 87 GLY A CA 1
ATOM 675 C C . GLY A 1 87 ? 3.820 -8.853 -10.794 1.00 75.88 87 GLY A C 1
ATOM 676 O O . GLY A 1 87 ? 2.621 -9.138 -10.751 1.00 75.88 87 GLY A O 1
ATOM 677 N N . PHE A 1 88 ? 4.378 -7.996 -9.938 1.00 82.31 88 PHE A N 1
ATOM 678 C CA . PHE A 1 88 ? 3.588 -7.394 -8.870 1.00 82.31 88 PHE A CA 1
ATOM 679 C C . PHE A 1 88 ? 2.670 -6.273 -9.375 1.00 82.31 88 PHE A C 1
ATOM 681 O O . PHE A 1 88 ? 1.568 -6.132 -8.848 1.00 82.31 88 PHE A O 1
ATOM 688 N N . ALA A 1 89 ? 3.036 -5.549 -10.440 1.00 81.88 89 ALA A N 1
ATOM 689 C CA . ALA A 1 89 ? 2.126 -4.597 -11.077 1.00 81.88 89 ALA A CA 1
ATOM 690 C C . ALA A 1 89 ? 0.878 -5.300 -11.640 1.00 81.88 89 ALA A C 1
ATOM 692 O O . ALA A 1 89 ? -0.246 -4.865 -11.385 1.00 81.88 89 ALA A O 1
ATOM 693 N N . GLY A 1 90 ? 1.050 -6.439 -12.322 1.00 83.50 90 GLY A N 1
ATOM 694 C CA . GLY A 1 90 ? -0.069 -7.251 -12.808 1.00 83.50 90 GLY A CA 1
ATOM 695 C C . GLY A 1 90 ? -0.966 -7.769 -11.677 1.00 83.50 90 GLY A C 1
ATOM 696 O O . GLY A 1 90 ? -2.194 -7.728 -11.786 1.00 83.50 90 GLY A O 1
ATOM 697 N N . LEU A 1 91 ? -0.371 -8.191 -10.556 1.00 84.75 91 LEU A N 1
ATOM 698 C CA . LEU A 1 91 ? -1.117 -8.592 -9.358 1.00 84.75 91 LEU A CA 1
ATOM 699 C C . LEU A 1 91 ? -1.881 -7.422 -8.728 1.00 84.75 91 LEU A C 1
ATOM 701 O O . LEU A 1 91 ? -3.036 -7.601 -8.345 1.00 84.75 91 LEU A O 1
ATOM 705 N N . ALA A 1 92 ? -1.282 -6.231 -8.662 1.00 85.88 92 ALA A N 1
ATOM 706 C CA . ALA A 1 92 ? -1.947 -5.024 -8.177 1.00 85.88 92 ALA A CA 1
ATOM 707 C C . ALA A 1 92 ? -3.164 -4.683 -9.050 1.00 85.88 92 ALA A C 1
ATOM 709 O O . ALA A 1 92 ? -4.262 -4.456 -8.544 1.00 85.88 92 ALA A O 1
ATOM 710 N N . VAL A 1 93 ? -3.012 -4.722 -10.373 1.00 87.38 93 VAL A N 1
ATOM 711 C CA . VAL A 1 93 ? -4.121 -4.479 -11.305 1.00 87.38 93 VAL A CA 1
ATOM 712 C C . VAL A 1 93 ? -5.224 -5.531 -11.137 1.00 87.38 93 VAL A C 1
ATOM 714 O O . VAL A 1 93 ? -6.401 -5.182 -11.035 1.00 87.38 93 VAL A O 1
ATOM 717 N N . GLY A 1 94 ? -4.865 -6.814 -11.033 1.00 88.19 94 GLY A N 1
ATOM 718 C CA . GLY A 1 94 ? -5.823 -7.895 -10.779 1.00 88.19 94 GLY A CA 1
ATOM 719 C C . GLY A 1 94 ? -6.566 -7.739 -9.448 1.00 88.19 94 GLY A C 1
ATOM 720 O O . GLY A 1 94 ? -7.786 -7.896 -9.395 1.00 88.19 94 GLY A O 1
ATOM 721 N N . ALA A 1 95 ? -5.857 -7.361 -8.383 1.00 88.06 95 ALA A N 1
ATOM 722 C CA . ALA A 1 95 ? -6.442 -7.081 -7.075 1.00 88.06 95 ALA A CA 1
ATOM 723 C C . ALA A 1 95 ? -7.390 -5.872 -7.121 1.00 88.06 95 ALA A C 1
ATOM 725 O O . ALA A 1 95 ? -8.470 -5.917 -6.529 1.00 88.06 95 ALA A O 1
ATOM 726 N N . ALA A 1 96 ? -7.037 -4.827 -7.875 1.00 88.88 96 ALA A N 1
ATOM 727 C CA . ALA A 1 96 ? -7.904 -3.674 -8.092 1.00 88.88 96 ALA A CA 1
ATOM 728 C C . ALA A 1 96 ? -9.206 -4.061 -8.812 1.00 88.88 96 ALA A C 1
ATOM 730 O O . ALA A 1 96 ? -10.290 -3.642 -8.401 1.00 88.88 96 ALA A O 1
ATOM 731 N N . PHE A 1 97 ? -9.130 -4.926 -9.831 1.00 88.00 97 PHE A N 1
ATOM 732 C CA . PHE A 1 97 ? -10.323 -5.474 -10.489 1.00 88.00 97 PHE A CA 1
ATOM 733 C C . PHE A 1 97 ? -11.172 -6.353 -9.565 1.00 88.00 97 PHE A C 1
ATOM 735 O O . PHE A 1 97 ? -12.395 -6.367 -9.694 1.00 88.00 97 PHE A O 1
ATOM 742 N N . ALA A 1 98 ? -10.550 -7.046 -8.610 1.00 89.50 98 ALA A N 1
ATOM 743 C CA . ALA A 1 98 ? -11.245 -7.827 -7.588 1.00 89.50 98 ALA A CA 1
ATOM 744 C C . ALA A 1 98 ? -11.895 -6.966 -6.482 1.00 89.50 98 ALA A C 1
ATOM 746 O O . ALA A 1 98 ? -12.529 -7.512 -5.580 1.00 89.50 98 ALA A O 1
ATOM 747 N N . GLY A 1 99 ? -11.767 -5.634 -6.546 1.00 88.50 99 GLY A N 1
ATOM 748 C CA . GLY A 1 99 ? -12.369 -4.692 -5.597 1.00 88.50 99 GLY A CA 1
ATOM 749 C C . GLY A 1 99 ? -11.460 -4.277 -4.438 1.00 88.50 99 GLY A C 1
ATOM 750 O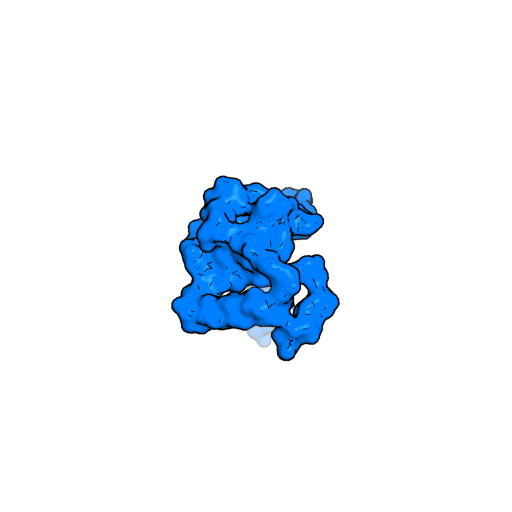 O . GLY A 1 99 ? -11.899 -3.522 -3.569 1.00 88.50 99 GLY A O 1
ATOM 751 N N . LEU A 1 100 ? -10.202 -4.728 -4.421 1.00 91.56 100 LEU A N 1
ATOM 752 C CA . LEU A 1 100 ? -9.199 -4.241 -3.476 1.00 91.56 100 LEU A CA 1
ATOM 753 C C . LEU A 1 100 ? -8.620 -2.894 -3.934 1.00 91.56 100 LEU A C 1
ATOM 755 O O . LEU A 1 100 ? -8.848 -2.439 -5.054 1.00 91.56 100 LEU A O 1
ATOM 759 N N . ARG A 1 101 ? -7.865 -2.229 -3.057 1.00 91.06 101 ARG A N 1
ATOM 760 C CA . ARG A 1 101 ? -7.262 -0.915 -3.331 1.00 91.06 101 ARG A CA 1
ATOM 761 C C . ARG A 1 101 ? 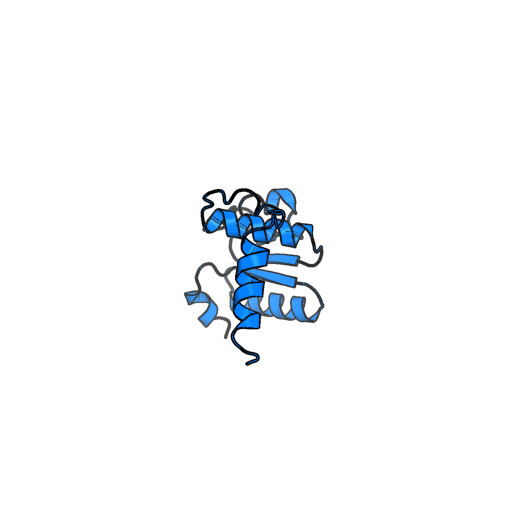-5.744 -0.959 -3.107 1.00 91.06 101 ARG A C 1
ATOM 763 O O . ARG A 1 101 ? -5.261 -0.422 -2.111 1.00 91.06 101 ARG A O 1
ATOM 770 N N . PRO A 1 102 ? -4.983 -1.623 -3.991 1.00 91.62 102 PRO A N 1
ATOM 771 C CA . PRO A 1 102 ? -3.540 -1.733 -3.832 1.00 91.62 102 PRO A CA 1
ATOM 772 C C . PRO A 1 102 ? -2.846 -0.385 -4.035 1.00 91.62 102 PRO A C 1
ATOM 774 O O . PRO A 1 102 ? -3.129 0.342 -4.987 1.00 91.62 102 PRO A O 1
ATOM 777 N N . VAL A 1 103 ? -1.891 -0.091 -3.160 1.00 89.19 103 VAL A N 1
ATOM 778 C CA . VAL A 1 103 ? -0.878 0.948 -3.327 1.00 89.19 103 VAL A CA 1
ATOM 779 C C . VAL A 1 103 ? 0.408 0.240 -3.735 1.00 89.19 103 VAL A C 1
ATOM 781 O O . VAL A 1 103 ? 0.938 -0.567 -2.977 1.00 89.19 103 VAL A O 1
ATOM 784 N N . CYS A 1 104 ? 0.880 0.510 -4.947 1.00 85.56 104 CYS A N 1
ATOM 785 C CA . CYS A 1 104 ? 2.055 -0.135 -5.523 1.00 85.56 104 CYS A CA 1
ATOM 786 C C . CYS A 1 104 ? 3.267 0.803 -5.424 1.00 85.56 104 CYS A C 1
ATOM 788 O O . CYS A 1 104 ? 3.250 1.885 -6.015 1.00 85.56 104 CYS A O 1
ATOM 790 N N . GLU A 1 105 ? 4.305 0.404 -4.690 1.00 79.25 105 GLU A N 1
ATOM 791 C CA . GLU A 1 105 ? 5.556 1.157 -4.552 1.00 79.25 105 GLU A CA 1
ATOM 792 C C . GLU A 1 105 ? 6.637 0.555 -5.459 1.00 79.25 105 GLU A C 1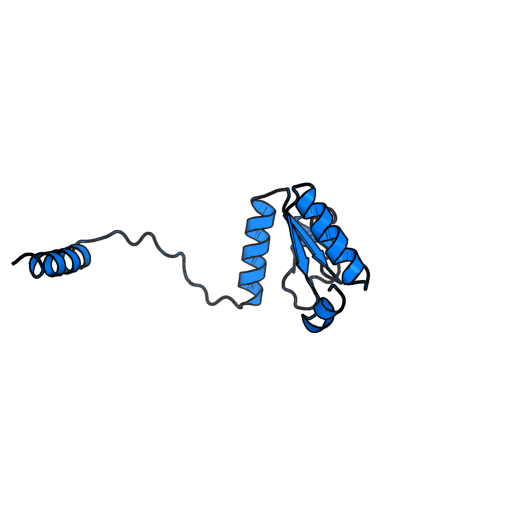
ATOM 794 O O . GLU A 1 105 ? 7.033 -0.597 -5.302 1.00 79.25 105 GLU A O 1
ATOM 799 N N . PHE A 1 106 ? 7.122 1.349 -6.417 1.00 76.69 106 PHE A N 1
ATOM 800 C CA . PHE A 1 106 ? 8.316 1.028 -7.200 1.00 76.69 106 PHE A CA 1
ATOM 801 C C . PHE A 1 106 ? 9.530 1.714 -6.575 1.00 76.69 106 PHE A C 1
ATOM 803 O O . PHE A 1 106 ? 9.462 2.902 -6.255 1.00 76.69 106 PHE A O 1
ATOM 810 N N . MET A 1 107 ? 10.664 1.010 -6.488 1.00 69.44 107 MET A N 1
ATOM 811 C CA . MET A 1 107 ? 11.898 1.554 -5.903 1.00 69.44 107 MET A CA 1
ATOM 812 C C . MET A 1 107 ? 12.362 2.844 -6.603 1.00 69.44 107 MET A C 1
ATOM 814 O O . MET A 1 107 ? 12.849 3.776 -5.971 1.00 69.44 107 MET A O 1
ATOM 818 N N . THR A 1 108 ? 12.195 2.953 -7.920 1.00 66.19 108 THR A N 1
ATOM 819 C CA . THR A 1 108 ? 12.330 4.209 -8.675 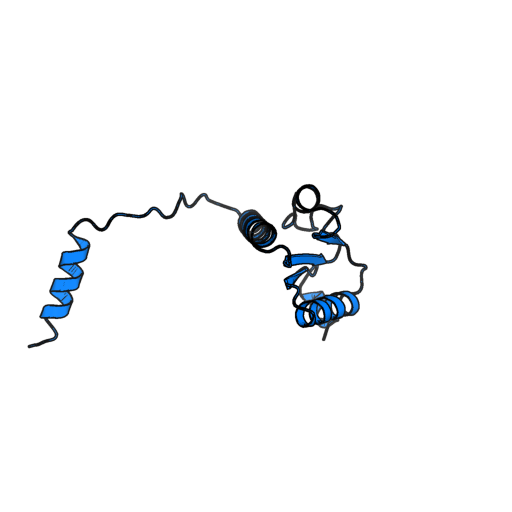1.00 66.19 108 THR A CA 1
ATOM 820 C C . THR A 1 108 ? 11.498 4.098 -9.947 1.00 66.19 108 THR A C 1
ATOM 822 O O . THR A 1 108 ? 11.396 3.020 -10.526 1.00 66.19 108 THR A O 1
ATOM 825 N N . PHE A 1 109 ? 10.947 5.211 -10.438 1.00 63.69 109 PHE A N 1
ATOM 826 C CA . PHE A 1 109 ? 10.110 5.220 -11.646 1.00 63.69 109 PHE A CA 1
ATOM 827 C C . PHE A 1 109 ? 10.832 4.736 -12.921 1.00 63.69 109 PHE A C 1
ATOM 829 O O . PHE A 1 109 ? 10.187 4.408 -13.901 1.00 63.69 109 PHE A O 1
ATOM 836 N N . ASN A 1 110 ? 12.161 4.615 -12.929 1.00 64.44 110 ASN A N 1
ATOM 837 C CA . ASN A 1 110 ? 12.875 3.985 -14.047 1.00 64.44 110 ASN A CA 1
ATOM 838 C C . ASN A 1 110 ? 12.454 2.519 -14.253 1.00 64.44 110 ASN A C 1
ATOM 840 O O . ASN A 1 110 ? 12.475 2.024 -15.374 1.00 64.44 110 ASN A O 1
ATOM 844 N N . PHE A 1 111 ? 12.050 1.835 -13.181 1.00 61.75 111 PHE A N 1
ATOM 845 C CA . PHE A 1 111 ? 11.671 0.428 -13.225 1.00 61.75 111 PHE A CA 1
ATOM 846 C C . PHE A 1 111 ? 10.210 0.200 -13.621 1.00 61.75 111 PHE A C 1
ATOM 848 O O . PHE A 1 111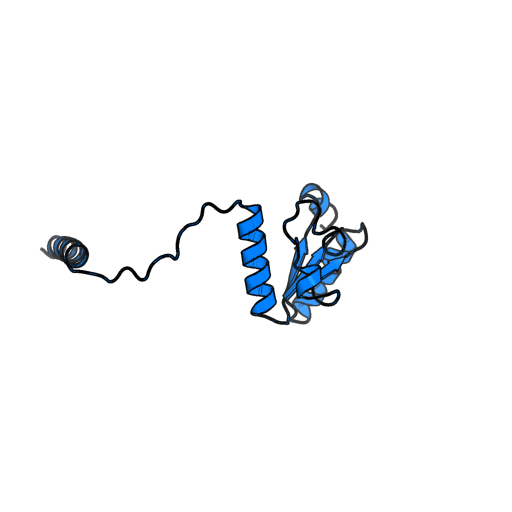 ? 9.869 -0.897 -14.055 1.00 61.75 111 PHE A O 1
ATOM 855 N N . SER A 1 112 ? 9.361 1.235 -13.576 1.00 63.88 112 SER A N 1
ATOM 856 C CA . SER A 1 112 ? 7.991 1.127 -14.093 1.00 63.88 112 SER A CA 1
ATOM 857 C C . SER A 1 112 ? 7.961 0.961 -15.614 1.00 63.88 112 SER A C 1
ATOM 859 O O . SER A 1 112 ? 7.014 0.386 -16.132 1.00 63.88 112 SER A O 1
ATOM 861 N N . MET A 1 113 ? 9.024 1.358 -16.326 1.00 61.44 113 MET A N 1
ATOM 862 C CA . MET A 1 113 ? 9.176 1.097 -17.764 1.00 61.44 113 MET A CA 1
ATOM 863 C C . MET A 1 113 ? 9.272 -0.399 -18.108 1.00 61.44 113 MET A C 1
ATOM 865 O O . MET A 1 113 ? 9.090 -0.763 -19.263 1.00 61.44 113 MET A O 1
ATOM 869 N N . GLN A 1 114 ? 9.579 -1.267 -17.135 1.00 59.75 114 GLN A N 1
ATOM 870 C CA . GLN A 1 114 ? 9.551 -2.724 -17.323 1.00 59.75 114 GLN A CA 1
ATOM 871 C C . GLN A 1 114 ? 8.147 -3.321 -17.141 1.00 59.75 114 GLN A C 1
ATOM 873 O O . GLN A 1 114 ? 7.950 -4.497 -17.431 1.00 59.75 114 GLN A O 1
ATOM 878 N N . ALA A 1 115 ? 7.198 -2.542 -16.618 1.00 54.28 115 ALA A N 1
ATOM 879 C CA . ALA A 1 115 ? 5.836 -2.972 -16.315 1.00 54.28 115 ALA A CA 1
ATOM 880 C C . ALA A 1 115 ? 4.811 -2.536 -17.385 1.00 54.28 115 ALA A C 1
ATOM 882 O O . ALA A 1 115 ? 3.612 -2.576 -17.108 1.00 54.28 115 ALA A O 1
ATOM 883 N N . ASP A 1 116 ? 5.290 -2.106 -18.558 1.00 45.41 116 ASP A N 1
ATOM 884 C CA . ASP A 1 116 ? 4.493 -1.677 -19.722 1.00 45.41 116 ASP A CA 1
ATOM 885 C C . ASP A 1 116 ? 4.009 -2.867 -20.577 1.00 45.41 116 ASP A C 1
ATOM 887 O O . ASP A 1 116 ? 4.764 -3.863 -20.707 1.00 45.41 116 ASP A O 1
#

Sequence (116 aa):
MALRNCMRFVVSELRSGGSRRGLASAQALTVRDALNQALDEELQRDPNVFLMGEEVALYDGAYKVSKGLFKKYGEQRIVDTPITEMGFAGLAVGAAFAGLRPVCEFMTFNFSMQAD

Nearest PDB structures (foldseek):
  6cer-assembly1_D  TM=1.004E+00  e=2.328E-11  Homo sapiens
  1w88-assembly2_H  TM=9.672E-01  e=1.723E-07  Geobacillus stearothermophilus
  1qs0-assembly1_B-2  TM=9.591E-01  e=2.909E-07  Pseudomonas putida
  1umd-assembly1_D  TM=9.925E-01  e=3.541E-07  Thermus thermophilus
  1w88-assembly2_F  TM=9.788E-01  e=5.246E-07  Geobacillus stearothermophilus

Organism: Parelaphostrongylus tenuis (NCBI:txid148309)

Radius of gyration: 21.76 Å; Cα contacts (8 Å, |Δi|>4): 126; chains: 1; bounding box: 40×59×32 Å

InterPro domains:
  IPR005475 Transketolase-like, pyrimidine-binding domain [PF02779] (28-114)
  IPR027110 Pyruvate dehydrogenase E1 component subunit beta, mitochondrial-type [PTHR11624] (27-115)
  IPR029061 Thiamin diphosphate-binding fold [SSF52518] (29-115)

Secondary structure (DSSP, 8-state):
--HHHHHHHHHHHTTS--------------HHHHHHHHHHHHHHH-TTEEEEETTSSTTS-TTSSSTTHHHHH-TTTEEE--S-HHHHHHHHHHHHHTT-EEEEEPSSGGGGGG--